Protein AF-A0A497F7L6-F1 (afdb_monomer)

Solvent-accessible surface area (backbone atoms only — not comparable to full-atom values): 7316 Å² total; per-residue (Å²): 130,61,50,79,44,84,34,93,43,38,70,62,44,51,37,52,53,41,41,51,40,50,44,22,46,69,37,40,23,44,48,44,38,39,55,55,57,96,89,42,64,41,65,54,74,58,98,91,41,54,27,44,30,38,36,40,34,19,45,68,35,44,92,82,41,64,32,37,36,42,24,24,43,64,84,34,62,71,44,48,50,53,53,52,47,30,65,75,54,74,18,49,50,63,60,51,43,73,76,44,38,83,71,48,53,71,67,58,38,50,58,53,43,61,75,76,44,60,68,72,56,40,63,48,38,48,73,42,68,56,67,77,81,132

pLDDT: mean 93.17, std 7.61, range [49.53, 98.38]

Nearest PDB structures (foldseek):
  6mdc-assembly2_B  TM=5.593E-01  e=5.475E+00  Homo sapiens
  4ohd-assembly1_A  TM=3.676E-01  e=4.549E+00  Homo sapiens
  4ohi-assembly1_A  TM=4.345E-01  e=7.457E+00  Homo sapiens
  4ohl-assembly1_A  TM=3.953E-01  e=7.457E+00  Homo sapiens

Structure (mmCIF, N/CA/C/O backbone):
data_AF-A0A497F7L6-F1
#
_entry.id   AF-A0A497F7L6-F1
#
loop_
_atom_site.group_PDB
_atom_site.id
_atom_site.type_symbol
_atom_site.label_atom_id
_atom_site.label_alt_id
_atom_site.label_comp_id
_atom_site.label_asym_id
_atom_site.label_entity_id
_atom_site.label_seq_id
_atom_site.pdbx_PDB_ins_code
_atom_site.Cartn_x
_atom_site.Cartn_y
_atom_site.Cartn_z
_atom_site.occupancy
_atom_site.B_iso_or_equiv
_atom_site.auth_seq_id
_atom_site.auth_comp_id
_atom_site.auth_asym_id
_atom_site.auth_atom_id
_atom_site.pdbx_PDB_model_num
ATOM 1 N N . MET A 1 1 ? 10.502 -11.764 5.015 1.00 49.53 1 MET A N 1
ATOM 2 C CA . MET A 1 1 ? 9.987 -11.321 6.326 1.00 49.53 1 MET A CA 1
ATOM 3 C C . MET A 1 1 ? 9.455 -9.924 6.082 1.00 49.53 1 MET A C 1
ATOM 5 O O . MET A 1 1 ? 10.260 -9.080 5.712 1.00 49.53 1 MET A O 1
ATOM 9 N N . GLY A 1 2 ? 8.135 -9.736 6.116 1.00 71.81 2 GLY A N 1
ATOM 10 C CA . GLY A 1 2 ? 7.519 -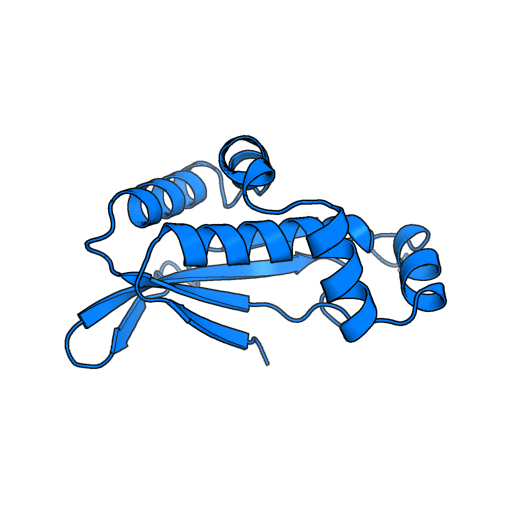8.457 5.760 1.00 71.81 2 GLY A CA 1
ATOM 11 C C . GLY A 1 2 ? 7.891 -7.342 6.734 1.00 71.81 2 GLY A C 1
ATOM 12 O O . GLY A 1 2 ? 8.144 -7.604 7.914 1.00 71.81 2 GLY A O 1
ATOM 13 N N . ILE A 1 3 ? 7.944 -6.107 6.242 1.00 87.50 3 ILE A N 1
ATOM 14 C CA . ILE A 1 3 ? 8.217 -4.922 7.060 1.00 87.50 3 ILE A CA 1
ATOM 15 C C . ILE A 1 3 ? 6.926 -4.546 7.789 1.00 87.50 3 ILE A C 1
ATOM 17 O O . ILE A 1 3 ? 5.875 -4.415 7.169 1.00 87.50 3 ILE A O 1
ATOM 21 N N . ARG A 1 4 ? 6.985 -4.373 9.111 1.00 93.81 4 ARG A N 1
ATOM 22 C CA . ARG A 1 4 ? 5.849 -3.895 9.911 1.00 93.81 4 ARG A CA 1
ATOM 23 C C . ARG A 1 4 ? 6.018 -2.410 10.213 1.00 93.81 4 ARG A C 1
ATOM 25 O O . ARG A 1 4 ? 6.993 -2.034 10.856 1.00 93.81 4 ARG A O 1
ATOM 32 N N . LEU A 1 5 ? 5.039 -1.607 9.810 1.00 95.50 5 LEU A N 1
ATOM 33 C CA . LEU A 1 5 ? 4.974 -0.165 10.031 1.00 95.50 5 LEU A CA 1
ATOM 34 C C . LEU A 1 5 ? 3.756 0.164 10.900 1.00 95.50 5 LEU A C 1
ATOM 36 O O . LEU A 1 5 ? 2.631 -0.179 10.545 1.00 95.50 5 LEU A O 1
ATOM 40 N N . VAL A 1 6 ? 3.980 0.818 12.040 1.00 96.31 6 VAL A N 1
ATOM 41 C CA . VAL A 1 6 ? 2.915 1.339 12.911 1.00 96.31 6 VAL A CA 1
ATOM 42 C C . VAL A 1 6 ? 2.983 2.854 12.857 1.00 96.31 6 VAL A C 1
ATOM 44 O O . VAL A 1 6 ? 3.988 3.445 13.243 1.00 96.31 6 VAL A O 1
ATOM 47 N N . ILE A 1 7 ? 1.940 3.464 12.305 1.00 95.94 7 ILE A N 1
ATOM 48 C CA . ILE A 1 7 ? 1.905 4.879 11.946 1.00 95.94 7 ILE A CA 1
ATOM 49 C C . ILE A 1 7 ? 0.749 5.528 12.696 1.00 95.94 7 ILE A C 1
ATOM 51 O O . ILE A 1 7 ? -0.343 4.977 12.766 1.00 95.94 7 ILE A O 1
ATOM 55 N N . GLU A 1 8 ? 0.983 6.702 13.278 1.00 93.62 8 GLU A N 1
ATOM 56 C CA . GLU A 1 8 ? 0.037 7.334 14.210 1.00 93.62 8 GLU A CA 1
ATOM 57 C C . GLU A 1 8 ? -1.080 8.144 13.532 1.00 93.62 8 GLU A C 1
ATOM 59 O O . GLU A 1 8 ? -2.012 8.580 14.211 1.00 93.62 8 GLU A O 1
ATOM 64 N N . ASN A 1 9 ? -1.003 8.353 12.214 1.00 93.56 9 ASN A N 1
ATOM 65 C CA . ASN A 1 9 ? -1.991 9.098 11.430 1.00 93.56 9 ASN A CA 1
ATOM 66 C C . ASN A 1 9 ? -2.301 8.402 10.092 1.00 93.56 9 ASN A C 1
ATOM 68 O O . ASN A 1 9 ? -1.421 7.800 9.473 1.00 93.56 9 ASN A O 1
ATOM 72 N N . SER A 1 10 ? -3.550 8.500 9.629 1.00 92.00 10 SER A N 1
ATOM 73 C CA . SER A 1 10 ? -4.000 7.888 8.370 1.00 92.00 10 SER A CA 1
ATOM 74 C C . SER A 1 10 ? -3.221 8.364 7.162 1.00 92.00 10 SER A C 1
ATOM 76 O O . SER A 1 10 ? -2.815 7.548 6.343 1.00 92.00 10 SER A O 1
ATOM 78 N N . ARG A 1 11 ? -3.012 9.673 7.026 1.00 95.25 11 ARG A N 1
ATOM 79 C CA . ARG A 1 11 ? -2.456 10.246 5.800 1.00 95.25 11 ARG A CA 1
ATOM 80 C C . ARG A 1 11 ? -1.059 9.717 5.489 1.00 95.25 11 ARG A C 1
ATOM 82 O O . ARG A 1 11 ? -0.766 9.428 4.332 1.00 95.25 11 ARG A O 1
ATOM 89 N N . GLU A 1 12 ? -0.217 9.563 6.501 1.00 97.31 12 GLU A N 1
ATOM 90 C CA . GLU A 1 12 ? 1.110 8.965 6.373 1.00 97.31 12 GLU A CA 1
ATOM 91 C C . GLU A 1 12 ? 1.020 7.464 6.070 1.00 97.31 12 GLU A C 1
ATOM 93 O O . GLU A 1 12 ? 1.687 6.992 5.155 1.00 97.31 12 GLU A O 1
ATOM 98 N N . ALA A 1 13 ? 0.113 6.726 6.720 1.00 97.44 13 ALA A N 1
ATOM 99 C CA . ALA A 1 13 ? -0.110 5.310 6.418 1.00 97.44 13 ALA A CA 1
ATOM 100 C C . ALA A 1 13 ? -0.592 5.076 4.976 1.00 97.44 13 ALA A C 1
ATOM 102 O O . ALA A 1 13 ? -0.146 4.153 4.291 1.00 97.44 13 ALA A O 1
ATOM 103 N N . ILE A 1 14 ? -1.474 5.943 4.481 1.00 97.81 14 ILE A N 1
ATOM 104 C CA . ILE A 1 14 ? -1.947 5.930 3.096 1.00 97.81 14 ILE A CA 1
ATOM 105 C C . ILE A 1 14 ? -0.810 6.309 2.148 1.00 97.81 14 ILE A C 1
ATOM 107 O O . ILE A 1 14 ? -0.665 5.688 1.095 1.00 97.81 14 ILE A O 1
ATOM 111 N N . LYS A 1 15 ? 0.023 7.292 2.513 1.00 97.88 15 LYS A N 1
ATOM 112 C CA . LYS A 1 15 ? 1.198 7.671 1.724 1.00 97.88 15 LYS A CA 1
ATOM 113 C C . LYS A 1 15 ? 2.149 6.484 1.551 1.00 97.88 15 LYS A C 1
ATOM 115 O O . LYS A 1 15 ? 2.567 6.223 0.425 1.00 97.88 15 LYS A O 1
ATOM 120 N N . GLU A 1 16 ? 2.420 5.730 2.615 1.00 97.88 16 GLU A N 1
ATOM 121 C CA . GLU A 1 16 ? 3.245 4.517 2.555 1.00 97.88 16 GLU A CA 1
ATOM 122 C C . GLU A 1 16 ? 2.632 3.449 1.632 1.00 97.88 16 GLU A C 1
ATOM 124 O O . GLU A 1 16 ? 3.316 2.954 0.735 1.00 97.88 16 GLU A O 1
ATOM 129 N N . LEU A 1 17 ? 1.319 3.188 1.729 1.00 97.31 17 LEU A N 1
ATOM 130 C CA . LEU A 1 17 ? 0.623 2.285 0.799 1.00 97.31 17 LEU A CA 1
ATOM 131 C C . LEU A 1 17 ? 0.771 2.726 -0.665 1.00 97.31 17 LEU A C 1
ATOM 133 O O . LEU A 1 17 ? 1.046 1.903 -1.542 1.00 97.31 17 LEU A O 1
ATOM 137 N N . VAL A 1 18 ? 0.564 4.017 -0.951 1.00 98.12 18 VAL A N 1
ATOM 138 C CA . VAL A 1 18 ? 0.681 4.575 -2.309 1.00 98.12 18 VAL A CA 1
ATOM 139 C C . VAL A 1 18 ? 2.109 4.435 -2.819 1.00 98.12 18 VAL A C 1
ATOM 141 O O . VAL A 1 18 ? 2.308 4.018 -3.961 1.00 98.12 18 VAL A O 1
ATOM 144 N N . LYS A 1 19 ? 3.096 4.758 -1.979 1.00 98.12 19 LYS A N 1
ATOM 145 C CA . LYS A 1 19 ? 4.518 4.661 -2.304 1.00 98.12 19 LYS A CA 1
ATOM 146 C C . LYS A 1 19 ? 4.875 3.230 -2.683 1.00 98.12 19 LYS A C 1
ATOM 148 O O . LYS A 1 19 ? 5.414 3.010 -3.766 1.00 98.12 19 LYS A O 1
ATOM 153 N N . PHE A 1 20 ? 4.472 2.256 -1.870 1.00 97.88 20 PHE A N 1
ATOM 154 C CA . PHE A 1 20 ? 4.675 0.843 -2.165 1.00 97.88 20 PHE A CA 1
ATOM 155 C C . PHE A 1 20 ? 4.009 0.415 -3.476 1.00 97.88 20 PHE A C 1
ATOM 157 O O . PHE A 1 20 ? 4.639 -0.218 -4.326 1.00 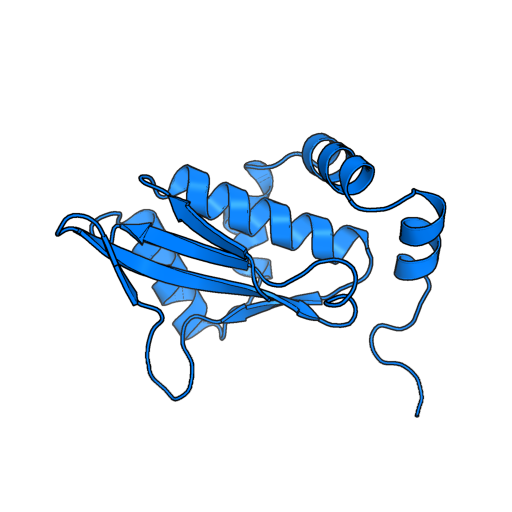97.88 20 PHE A O 1
ATOM 164 N N . ALA A 1 21 ? 2.740 0.782 -3.676 1.00 98.00 21 ALA A N 1
ATOM 165 C CA . ALA A 1 21 ? 2.003 0.434 -4.886 1.00 98.00 21 ALA A CA 1
ATOM 166 C C . ALA A 1 21 ? 2.680 0.995 -6.146 1.00 98.00 21 ALA A C 1
ATOM 168 O O . ALA A 1 21 ? 2.844 0.275 -7.132 1.00 98.00 21 ALA A O 1
ATOM 169 N N . LYS A 1 22 ? 3.123 2.257 -6.109 1.00 98.38 22 LYS A N 1
ATOM 170 C CA . LYS A 1 22 ? 3.843 2.881 -7.223 1.00 98.38 22 LYS A CA 1
ATOM 171 C C . LYS A 1 22 ? 5.209 2.240 -7.467 1.00 98.38 22 LYS A C 1
ATOM 173 O O . LYS A 1 22 ? 5.517 1.937 -8.616 1.00 98.38 22 LYS A O 1
ATOM 178 N N . MET A 1 23 ? 5.991 1.976 -6.416 1.00 97.88 23 MET A N 1
ATOM 179 C CA . MET A 1 23 ? 7.275 1.271 -6.536 1.00 97.88 23 MET A CA 1
ATOM 180 C C . MET A 1 23 ? 7.096 -0.103 -7.183 1.00 97.88 23 MET A C 1
ATOM 182 O O . MET A 1 23 ? 7.828 -0.454 -8.104 1.00 97.88 23 MET A O 1
ATOM 186 N N . CYS A 1 24 ? 6.083 -0.856 -6.752 1.00 97.50 24 CYS A N 1
ATOM 187 C CA . CYS A 1 24 ? 5.780 -2.165 -7.311 1.00 97.50 24 CYS A CA 1
ATOM 188 C C . CYS A 1 24 ? 5.455 -2.103 -8.813 1.00 97.50 24 CYS A C 1
ATOM 190 O O . CYS A 1 24 ? 5.990 -2.891 -9.594 1.00 97.50 24 CYS A O 1
ATOM 192 N N . LEU A 1 25 ? 4.624 -1.144 -9.233 1.00 96.94 25 LEU A N 1
ATOM 193 C CA . LEU A 1 25 ? 4.304 -0.941 -10.650 1.00 96.94 25 LEU A CA 1
ATOM 194 C C . LEU A 1 25 ? 5.534 -0.521 -11.463 1.00 96.94 25 LEU A C 1
ATOM 196 O O . LEU A 1 25 ? 5.734 -1.018 -12.570 1.00 96.94 25 LEU A O 1
ATOM 200 N N . ALA A 1 26 ? 6.380 0.348 -10.908 1.00 96.62 26 ALA A N 1
ATOM 201 C CA . ALA A 1 26 ? 7.582 0.850 -11.571 1.00 96.62 26 ALA A CA 1
ATOM 202 C C . ALA A 1 26 ? 8.616 -0.250 -11.873 1.00 96.62 26 ALA A C 1
ATOM 204 O O . ALA A 1 26 ? 9.368 -0.131 -12.836 1.00 96.62 26 ALA A O 1
ATOM 205 N N . ILE A 1 27 ? 8.624 -1.347 -11.106 1.00 96.00 27 ILE A N 1
ATOM 206 C CA . ILE A 1 27 ? 9.480 -2.521 -11.362 1.00 96.00 27 ILE A CA 1
ATOM 207 C C . ILE A 1 27 ? 8.759 -3.650 -12.126 1.00 96.00 27 ILE A C 1
ATOM 209 O O . ILE A 1 27 ? 9.258 -4.777 -12.211 1.00 96.00 27 ILE A O 1
ATOM 213 N N . GLY A 1 28 ? 7.581 -3.365 -12.689 1.00 94.50 28 GLY A N 1
ATOM 214 C CA . GLY A 1 28 ? 6.798 -4.310 -13.489 1.00 94.50 28 GLY A CA 1
ATOM 215 C C . GLY A 1 28 ? 6.067 -5.382 -12.676 1.00 94.50 28 GLY A C 1
ATOM 216 O O . GLY A 1 28 ? 5.761 -6.444 -13.214 1.00 94.50 28 GLY A O 1
ATOM 217 N N . GLY A 1 29 ? 5.830 -5.144 -11.384 1.00 95.25 29 GLY A N 1
ATOM 218 C CA . GLY A 1 29 ? 5.009 -5.999 -10.529 1.00 95.25 29 GLY A CA 1
ATOM 219 C C . GLY A 1 29 ? 3.538 -5.578 -10.496 1.00 95.25 29 GLY A C 1
ATOM 220 O O . GLY A 1 29 ? 3.141 -4.572 -11.084 1.00 95.25 29 GLY A O 1
ATOM 221 N N . LEU A 1 30 ? 2.722 -6.350 -9.775 1.00 95.38 30 LEU A N 1
ATOM 222 C CA . LEU A 1 30 ? 1.307 -6.041 -9.545 1.00 95.38 30 LEU A CA 1
ATOM 223 C C . LEU A 1 30 ? 1.034 -5.889 -8.037 1.00 95.38 30 LEU A C 1
ATOM 225 O O . LEU A 1 30 ? 1.166 -6.874 -7.304 1.00 95.38 30 LEU A O 1
ATOM 229 N N . PRO A 1 31 ? 0.656 -4.694 -7.546 1.00 97.00 31 PRO A N 1
ATOM 230 C CA . PRO A 1 31 ? 0.357 -4.501 -6.133 1.00 97.00 31 PRO A CA 1
ATOM 231 C C . PRO A 1 31 ? -0.893 -5.288 -5.739 1.00 97.00 31 PRO A C 1
ATOM 233 O O . PRO A 1 31 ? -1.932 -5.187 -6.390 1.00 97.00 31 PRO A O 1
ATOM 236 N N . MET A 1 32 ? -0.810 -6.049 -4.652 1.00 95.50 32 MET A N 1
ATOM 237 C CA . MET A 1 32 ? -1.960 -6.739 -4.074 1.00 95.50 32 MET A CA 1
ATOM 238 C C . MET A 1 32 ? -2.107 -6.350 -2.614 1.00 95.50 32 MET A C 1
ATOM 240 O O . MET A 1 32 ? -1.180 -6.529 -1.824 1.00 95.50 32 MET A O 1
ATOM 244 N N . ILE A 1 33 ? -3.288 -5.846 -2.264 1.00 96.62 33 ILE A N 1
ATOM 245 C CA . ILE A 1 33 ? -3.612 -5.421 -0.906 1.00 96.62 33 ILE A CA 1
ATOM 246 C C . ILE A 1 33 ? -4.473 -6.498 -0.254 1.00 96.62 33 ILE A C 1
ATOM 248 O O . ILE A 1 33 ? -5.418 -7.019 -0.844 1.00 96.62 33 ILE A O 1
ATOM 252 N N . ARG A 1 34 ? -4.152 -6.850 0.987 1.00 94.94 34 ARG A N 1
ATOM 253 C CA . ARG A 1 34 ? -4.917 -7.781 1.810 1.00 94.94 34 ARG A CA 1
ATOM 254 C C . ARG A 1 34 ? -5.323 -7.087 3.093 1.00 94.94 34 ARG A C 1
ATOM 256 O O . ARG A 1 34 ? -4.510 -6.482 3.785 1.00 94.94 34 ARG A O 1
ATOM 263 N N . THR A 1 35 ? -6.589 -7.242 3.443 1.00 95.31 35 THR A N 1
ATOM 264 C CA . THR A 1 35 ? -7.146 -6.702 4.685 1.00 95.31 35 THR A CA 1
ATOM 265 C C . THR A 1 35 ? -7.199 -7.758 5.791 1.00 95.31 35 THR A C 1
ATOM 267 O O . THR A 1 35 ? -7.265 -7.422 6.973 1.00 95.31 35 THR A O 1
ATOM 270 N N . LYS A 1 36 ? -7.166 -9.044 5.436 1.00 93.56 36 LYS A N 1
ATOM 271 C CA . LYS A 1 36 ? -7.338 -10.168 6.360 1.00 93.56 36 LYS A CA 1
ATOM 272 C C . LYS A 1 36 ? -6.627 -11.427 5.869 1.00 93.56 36 LYS A C 1
ATOM 274 O O . LYS A 1 36 ? -6.354 -11.569 4.676 1.00 93.56 36 LYS A O 1
ATOM 279 N N . TYR A 1 37 ? -6.404 -12.369 6.779 1.00 88.50 37 TYR A N 1
ATOM 280 C CA . TYR A 1 37 ? -5.942 -13.725 6.486 1.00 88.50 37 TYR A CA 1
ATOM 281 C C 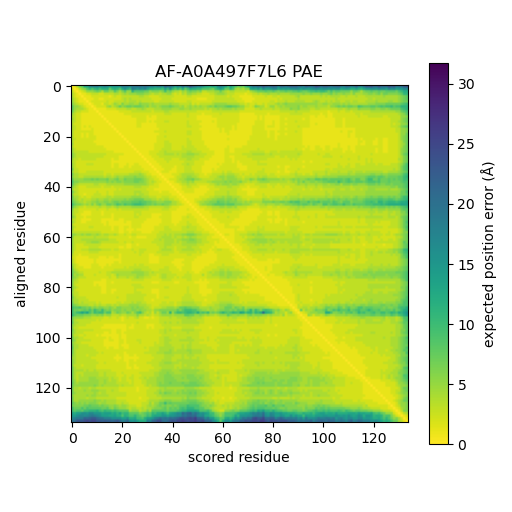. TYR A 1 37 ? -6.811 -14.737 7.235 1.00 88.50 37 TYR A C 1
ATOM 283 O O . TYR A 1 37 ? -7.073 -14.562 8.419 1.00 88.50 37 TYR A O 1
ATOM 291 N N . GLY A 1 38 ? -7.306 -15.774 6.550 1.00 88.50 38 GLY A N 1
ATOM 292 C CA . GLY A 1 38 ? -8.177 -16.776 7.181 1.00 88.50 38 GLY A CA 1
ATOM 293 C C . GLY A 1 38 ? -9.436 -16.181 7.833 1.00 88.50 38 GLY A C 1
ATOM 294 O O . GLY A 1 38 ? -9.826 -16.613 8.909 1.00 88.50 38 GLY A O 1
ATOM 295 N N . ASN A 1 39 ? -10.039 -15.156 7.217 1.00 87.94 39 ASN A N 1
ATOM 296 C CA . ASN A 1 39 ? -11.132 -14.341 7.778 1.00 87.94 39 ASN A CA 1
ATOM 297 C C . ASN A 1 39 ? -10.805 -13.528 9.044 1.00 87.94 39 ASN A C 1
ATOM 299 O O . ASN A 1 39 ? -11.694 -12.870 9.578 1.00 87.94 39 ASN A O 1
ATOM 303 N N . ILE A 1 40 ? -9.543 -13.486 9.468 1.00 92.81 40 ILE A N 1
ATOM 304 C CA . ILE A 1 40 ? -9.083 -12.677 10.596 1.00 92.81 40 ILE A CA 1
ATOM 305 C C . ILE A 1 40 ? -8.449 -11.395 10.059 1.00 92.81 40 ILE A C 1
ATOM 307 O O . ILE A 1 40 ? -7.469 -11.431 9.311 1.00 92.81 40 ILE A O 1
ATOM 311 N N . SER A 1 41 ? -9.027 -10.253 10.424 1.00 95.44 41 SER A N 1
ATOM 312 C CA . SER A 1 41 ? -8.482 -8.932 10.113 1.00 95.44 41 SER A CA 1
ATOM 313 C C . SER A 1 41 ? -7.126 -8.727 10.782 1.00 95.44 41 SER A C 1
ATOM 315 O O . SER A 1 41 ? -6.937 -9.086 11.941 1.00 95.44 41 SER A O 1
ATOM 317 N N . PHE A 1 42 ? -6.184 -8.111 10.071 1.00 95.88 42 PHE A N 1
ATOM 318 C CA . PHE A 1 42 ? -4.920 -7.690 10.671 1.00 95.88 42 PHE A CA 1
ATOM 319 C C . PHE A 1 42 ? -5.182 -6.571 11.681 1.00 95.88 42 PHE A C 1
ATOM 321 O O . PHE A 1 42 ? -5.602 -5.474 11.307 1.00 95.88 42 PHE A O 1
ATOM 328 N N . THR A 1 43 ? -4.951 -6.852 12.958 1.00 96.50 43 THR A N 1
ATOM 329 C CA . THR A 1 43 ? -5.115 -5.898 14.058 1.00 96.50 43 THR A CA 1
ATOM 330 C C . THR A 1 43 ? -4.014 -6.098 15.085 1.00 96.50 43 THR A C 1
ATOM 332 O O . THR A 1 43 ? -3.633 -7.237 15.354 1.00 96.50 43 THR A O 1
ATOM 335 N N . ILE A 1 44 ? -3.538 -5.009 15.678 1.00 96.38 44 ILE A N 1
ATOM 336 C CA . ILE A 1 44 ? -2.563 -5.024 16.777 1.00 96.38 44 ILE A CA 1
ATOM 337 C C . ILE A 1 44 ? -3.015 -4.069 17.881 1.00 96.38 44 ILE A C 1
ATOM 339 O O . ILE A 1 44 ? -3.851 -3.191 17.653 1.00 96.38 44 ILE A O 1
ATOM 343 N N . GLU A 1 45 ? -2.430 -4.233 19.061 1.00 96.56 45 GLU A N 1
ATOM 344 C CA . GLU A 1 45 ? -2.542 -3.283 20.161 1.00 96.56 45 GLU A CA 1
ATOM 345 C C . GLU A 1 45 ? -1.137 -2.829 20.562 1.00 96.56 45 GLU A C 1
ATOM 347 O O . GLU A 1 45 ? -0.267 -3.660 20.823 1.00 96.56 45 GLU A O 1
ATOM 352 N N . GLU A 1 46 ? -0.909 -1.518 20.588 1.00 92.56 46 GLU A N 1
ATOM 353 C CA . GLU A 1 46 ? 0.343 -0.918 21.051 1.00 92.56 46 GLU A CA 1
ATOM 354 C C . GLU A 1 46 ? 0.036 0.213 22.028 1.00 92.56 46 GLU A C 1
ATOM 356 O O . GLU A 1 46 ? -0.787 1.082 21.753 1.00 92.56 46 GLU A O 1
ATOM 361 N N . LYS A 1 47 ? 0.679 0.185 23.205 1.00 90.50 47 LYS A N 1
ATOM 362 C CA . LYS A 1 47 ? 0.507 1.192 24.272 1.00 90.50 47 LYS A CA 1
ATOM 363 C C . LYS A 1 47 ? -0.967 1.442 24.657 1.00 90.50 47 LYS A C 1
ATOM 365 O O . LYS A 1 47 ? -1.339 2.562 24.991 1.00 90.50 47 LYS A O 1
ATOM 370 N N . GLY A 1 48 ? -1.803 0.399 24.612 1.00 91.19 48 GLY A N 1
ATOM 371 C CA . GLY A 1 48 ? -3.235 0.473 24.933 1.00 91.19 48 GLY A CA 1
ATOM 372 C C . GLY A 1 48 ? -4.120 1.055 23.822 1.00 91.19 48 GLY A C 1
ATOM 373 O O . GLY A 1 48 ? -5.310 1.268 24.044 1.00 91.19 48 GLY A O 1
ATOM 374 N N . ARG A 1 49 ? -3.565 1.306 22.630 1.00 95.19 49 ARG A N 1
ATOM 375 C CA . ARG A 1 49 ? -4.282 1.789 21.445 1.00 95.19 49 ARG A CA 1
ATOM 376 C C . ARG A 1 49 ? -4.401 0.672 20.411 1.00 95.19 49 ARG A C 1
ATOM 378 O O . ARG A 1 49 ? -3.459 -0.091 20.200 1.00 95.19 49 ARG A O 1
ATOM 385 N N . LYS A 1 50 ? -5.563 0.566 19.763 1.00 96.81 50 LYS A N 1
ATOM 386 C CA . LYS A 1 50 ? -5.832 -0.447 18.732 1.00 96.81 50 LYS A CA 1
ATOM 387 C C . LYS A 1 50 ? -5.520 0.098 17.345 1.00 96.81 50 LYS A C 1
ATOM 389 O O . LYS A 1 50 ? -5.887 1.223 17.021 1.00 96.81 50 LYS A O 1
ATOM 394 N N . TYR A 1 51 ? -4.927 -0.741 16.504 1.00 98.00 51 TYR A N 1
ATOM 395 C CA . TYR A 1 51 ? -4.599 -0.390 15.126 1.00 98.00 51 TYR A CA 1
ATOM 396 C C . TYR A 1 51 ? -5.169 -1.421 14.157 1.00 98.00 51 TYR A C 1
ATOM 398 O O . TYR A 1 51 ? -5.166 -2.629 14.423 1.00 98.00 51 TYR A O 1
ATOM 406 N N . ARG A 1 52 ? -5.621 -0.935 13.001 1.00 97.31 52 ARG A N 1
ATOM 407 C CA . ARG A 1 52 ? -6.046 -1.750 11.863 1.00 97.31 52 ARG A CA 1
ATOM 408 C C . ARG A 1 52 ? -4.900 -1.838 10.863 1.00 97.31 52 ARG A C 1
ATOM 410 O O . ARG A 1 52 ? -4.375 -0.815 10.444 1.00 97.31 52 ARG A O 1
ATOM 417 N N . GLY A 1 53 ? -4.534 -3.056 10.483 1.00 96.88 53 GLY A N 1
ATOM 418 C CA . GLY A 1 53 ? -3.474 -3.340 9.521 1.00 96.88 53 GLY A CA 1
ATOM 419 C C . GLY A 1 53 ? -3.981 -3.611 8.111 1.00 96.88 53 GLY A C 1
ATOM 420 O O . GLY A 1 53 ? -5.017 -4.254 7.929 1.00 96.88 53 GLY A O 1
ATOM 421 N N . LEU A 1 54 ? -3.200 -3.203 7.123 1.00 97.00 54 LEU A N 1
ATOM 422 C CA . LEU A 1 54 ? -3.308 -3.612 5.730 1.00 97.00 54 LEU A CA 1
ATOM 423 C C . LEU A 1 54 ? -1.963 -4.193 5.301 1.00 97.00 54 LEU A C 1
ATOM 425 O O . LEU A 1 54 ? -0.917 -3.628 5.603 1.00 97.00 54 LEU A O 1
ATOM 429 N N . MET A 1 55 ? -1.992 -5.332 4.618 1.00 96.62 55 MET A N 1
ATOM 430 C CA . MET A 1 55 ? -0.800 -5.920 4.016 1.00 96.62 55 MET A CA 1
ATOM 431 C C . MET A 1 55 ? -0.779 -5.551 2.537 1.00 96.62 55 MET A C 1
ATOM 433 O O . MET A 1 55 ? -1.772 -5.781 1.848 1.00 96.62 55 MET A O 1
ATOM 437 N N . ILE A 1 56 ? 0.332 -5.034 2.032 1.00 97.00 56 ILE A N 1
ATOM 438 C CA . ILE A 1 56 ? 0.552 -4.830 0.602 1.00 97.00 56 ILE A CA 1
ATOM 439 C C . ILE A 1 56 ? 1.766 -5.641 0.158 1.00 97.00 56 ILE A C 1
ATOM 441 O O . 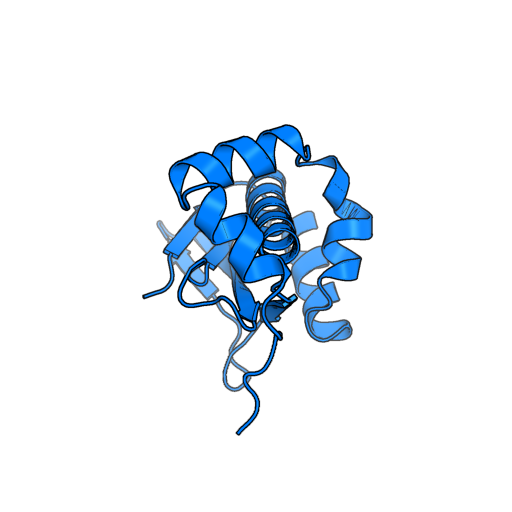ILE A 1 56 ? 2.777 -5.708 0.850 1.00 97.00 56 ILE A O 1
ATOM 445 N N . LEU A 1 57 ? 1.651 -6.315 -0.983 1.00 95.56 57 LEU A N 1
ATOM 446 C CA . LEU A 1 57 ? 2.739 -7.110 -1.542 1.00 95.56 57 LEU A CA 1
ATOM 447 C C . LEU A 1 57 ? 2.854 -6.906 -3.047 1.00 95.56 57 LEU A C 1
ATOM 449 O O . LEU A 1 57 ? 1.860 -6.639 -3.727 1.00 95.56 57 LEU A O 1
ATOM 453 N N . CYS A 1 58 ? 4.069 -7.055 -3.568 1.00 95.75 58 CYS A N 1
ATOM 454 C CA . CYS A 1 58 ? 4.328 -6.880 -4.987 1.00 95.75 58 CYS A CA 1
ATOM 455 C C . CYS A 1 58 ? 4.333 -8.224 -5.720 1.00 95.75 58 CYS A C 1
ATOM 457 O O . CYS A 1 58 ? 5.329 -8.950 -5.737 1.00 95.75 58 CYS A O 1
ATOM 459 N N . TYR A 1 59 ? 3.204 -8.592 -6.326 1.00 93.00 59 TYR A N 1
ATOM 460 C CA . TYR A 1 59 ? 3.094 -9.852 -7.053 1.00 93.00 59 TYR A CA 1
ATOM 461 C C . TYR A 1 59 ? 4.060 -9.893 -8.240 1.00 93.00 59 TYR A C 1
ATOM 463 O O . TYR A 1 59 ? 4.209 -8.911 -8.968 1.00 93.00 59 TYR A O 1
ATOM 471 N N . GLY A 1 60 ? 4.726 -11.034 -8.422 1.00 91.62 60 GLY A N 1
ATOM 472 C CA . GLY A 1 60 ? 5.754 -11.228 -9.446 1.00 91.62 60 GLY A CA 1
ATOM 473 C C . GLY A 1 60 ? 7.109 -10.591 -9.121 1.00 91.62 60 GLY A C 1
ATOM 474 O O . GLY A 1 60 ? 8.072 -10.880 -9.823 1.00 91.62 60 GLY A O 1
ATOM 475 N N . ARG A 1 61 ? 7.220 -9.750 -8.079 1.00 94.12 61 ARG A N 1
ATOM 476 C CA . ARG A 1 61 ? 8.472 -9.059 -7.695 1.00 94.12 61 ARG A CA 1
ATOM 477 C C . ARG A 1 61 ? 8.719 -9.025 -6.180 1.00 94.12 61 ARG A C 1
ATOM 479 O O . ARG A 1 61 ? 9.512 -8.218 -5.706 1.00 94.12 61 ARG A O 1
ATOM 486 N N . ALA A 1 62 ? 8.070 -9.905 -5.420 1.00 91.62 62 ALA A N 1
ATOM 487 C CA . ALA A 1 62 ? 8.147 -9.935 -3.955 1.00 91.62 62 ALA A CA 1
ATOM 488 C C . ALA A 1 62 ? 9.569 -10.186 -3.413 1.00 91.62 62 ALA A C 1
ATOM 490 O O . ALA A 1 62 ? 9.864 -9.828 -2.279 1.00 91.62 62 ALA A O 1
ATOM 491 N N . GLU A 1 63 ? 10.456 -10.781 -4.218 1.00 90.62 63 GLU A N 1
ATOM 492 C CA . GLU A 1 63 ? 11.875 -10.963 -3.875 1.00 90.62 63 GLU A CA 1
ATOM 493 C C . GLU A 1 63 ? 12.686 -9.653 -3.920 1.00 90.62 63 GLU A C 1
ATOM 495 O O . GLU A 1 63 ? 13.698 -9.539 -3.235 1.00 90.62 63 GLU A O 1
ATOM 500 N N . TYR A 1 64 ? 12.232 -8.665 -4.700 1.00 92.94 64 TYR A N 1
ATOM 501 C CA . TYR A 1 64 ? 12.890 -7.364 -4.877 1.00 92.94 64 TYR A CA 1
ATOM 502 C C . TYR A 1 64 ? 12.221 -6.257 -4.067 1.00 92.94 64 TYR A C 1
ATOM 504 O O . TYR A 1 64 ? 12.877 -5.297 -3.671 1.00 92.94 64 TYR A O 1
ATOM 512 N N . LEU A 1 65 ? 10.914 -6.390 -3.835 1.00 94.06 65 LEU A N 1
ATOM 513 C CA . LEU A 1 65 ? 10.118 -5.478 -3.030 1.00 94.06 65 LEU A CA 1
ATOM 514 C C . LEU A 1 65 ? 9.313 -6.300 -2.005 1.00 94.06 65 LEU A C 1
ATOM 516 O O . LEU A 1 65 ? 8.210 -6.761 -2.329 1.00 94.06 65 LEU A O 1
ATOM 520 N N . PRO A 1 66 ? 9.891 -6.547 -0.809 1.00 92.38 66 PRO A N 1
ATOM 521 C CA . PRO A 1 66 ? 9.261 -7.327 0.255 1.00 92.38 66 PRO A CA 1
ATOM 522 C C . PRO A 1 66 ? 7.911 -6.751 0.666 1.00 92.38 66 PRO A C 1
ATOM 524 O O . PRO A 1 66 ? 7.709 -5.551 0.587 1.00 92.38 66 PRO A O 1
ATOM 527 N N . ASP A 1 67 ? 6.994 -7.594 1.129 1.00 94.50 67 ASP A N 1
ATOM 528 C CA . ASP A 1 67 ? 5.684 -7.152 1.599 1.00 94.50 67 ASP A CA 1
ATOM 529 C C . ASP A 1 67 ? 5.760 -6.202 2.807 1.00 94.50 67 ASP A C 1
ATOM 531 O O . ASP A 1 67 ? 6.643 -6.313 3.662 1.00 94.50 67 ASP A O 1
ATOM 535 N N . GLU A 1 68 ? 4.788 -5.296 2.894 1.00 96.50 68 GLU A N 1
ATOM 536 C CA . GLU A 1 68 ? 4.623 -4.363 4.005 1.00 96.50 68 GLU A CA 1
ATOM 537 C C . GLU A 1 68 ? 3.296 -4.607 4.723 1.00 96.50 68 GLU A C 1
ATOM 539 O O . GLU A 1 68 ? 2.247 -4.778 4.101 1.00 96.50 68 GLU A O 1
ATOM 544 N N . PHE A 1 69 ? 3.339 -4.583 6.051 1.00 97.12 69 PHE A N 1
ATOM 545 C CA . PHE A 1 69 ? 2.180 -4.524 6.929 1.00 97.12 69 PHE A CA 1
ATOM 546 C C . PHE A 1 69 ? 2.103 -3.129 7.534 1.00 97.12 69 PHE A C 1
ATOM 548 O O . PHE A 1 69 ? 2.898 -2.783 8.407 1.00 97.12 69 PHE A O 1
ATOM 555 N N . ILE A 1 70 ? 1.126 -2.350 7.090 1.00 97.75 70 ILE A N 1
ATOM 556 C CA . ILE A 1 70 ? 0.936 -0.960 7.490 1.00 97.75 70 ILE A CA 1
ATOM 557 C C . ILE A 1 70 ? -0.248 -0.892 8.445 1.00 97.75 70 ILE A C 1
ATOM 559 O O . ILE A 1 70 ? -1.347 -1.324 8.103 1.00 97.75 70 ILE A O 1
ATOM 563 N N . PHE A 1 71 ? -0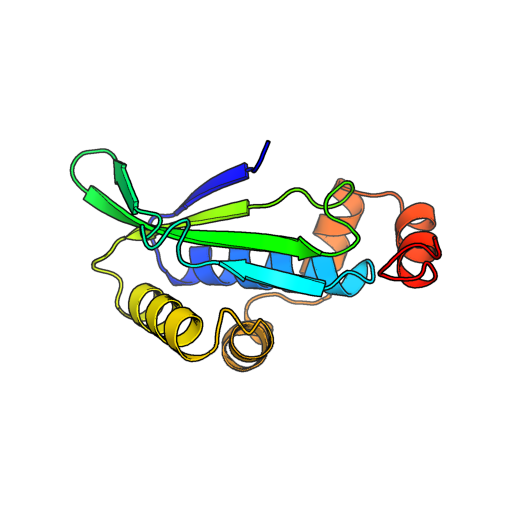.023 -0.366 9.644 1.00 97.69 71 PHE A N 1
ATOM 564 C CA . PHE A 1 71 ? -1.017 -0.226 10.698 1.00 97.69 71 PHE A CA 1
ATOM 565 C C . PHE A 1 71 ? -1.262 1.247 11.005 1.00 97.69 71 PHE A C 1
ATOM 567 O O . PHE A 1 71 ? -0.310 1.988 11.240 1.00 97.69 71 PHE A O 1
ATOM 574 N N . ALA A 1 72 ? -2.534 1.640 11.072 1.00 97.56 72 ALA A N 1
ATOM 575 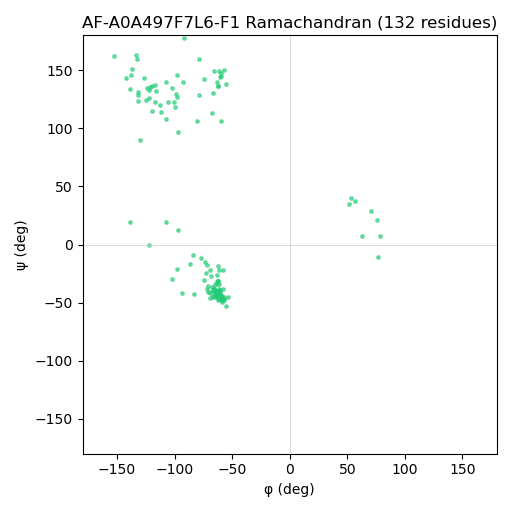C CA . ALA A 1 72 ? -2.948 2.953 11.562 1.00 97.56 72 ALA A CA 1
ATOM 576 C C . ALA A 1 72 ? -4.102 2.828 12.580 1.00 97.56 72 ALA A C 1
ATOM 578 O O . ALA A 1 72 ? -4.759 1.775 12.629 1.00 97.56 72 ALA A O 1
ATOM 579 N N . PRO A 1 73 ? -4.336 3.849 13.428 1.00 97.12 73 PRO A N 1
ATOM 580 C CA . PRO A 1 73 ? -5.303 3.778 14.518 1.00 97.12 73 PRO A CA 1
ATOM 581 C C . PRO A 1 73 ? -6.728 3.520 14.032 1.00 97.12 73 PRO A C 1
ATOM 583 O O . PRO A 1 73 ? -7.148 4.038 12.999 1.00 97.12 73 PRO A O 1
ATOM 586 N N . VAL A 1 74 ? -7.498 2.747 14.799 1.00 96.81 74 VAL A N 1
ATOM 587 C CA . VAL A 1 74 ? -8.890 2.403 14.442 1.00 96.81 74 VAL A CA 1
ATOM 588 C C . VAL A 1 74 ? -9.853 3.592 14.527 1.00 96.81 74 VAL A C 1
ATOM 590 O O . VAL A 1 74 ? -10.917 3.573 13.917 1.00 96.81 74 VAL A O 1
ATOM 593 N N . GLU A 1 75 ? -9.508 4.622 15.291 1.00 95.56 75 GLU A N 1
ATOM 594 C CA . GLU A 1 75 ? -10.263 5.873 15.392 1.00 95.56 75 GLU A CA 1
ATOM 595 C C . GLU A 1 75 ? -10.056 6.817 14.200 1.00 95.56 75 GLU A C 1
ATOM 597 O O . GLU A 1 75 ? -10.804 7.787 14.055 1.00 95.56 75 GLU A O 1
ATOM 602 N N . ASP A 1 76 ? -9.071 6.550 13.338 1.00 95.25 76 ASP A N 1
ATOM 603 C CA . ASP A 1 76 ? -8.835 7.356 12.148 1.00 95.25 76 ASP A CA 1
ATOM 604 C C . ASP A 1 76 ? -9.804 6.957 11.026 1.00 95.25 76 ASP A C 1
ATOM 606 O O . ASP A 1 76 ? -9.703 5.887 10.416 1.00 95.25 76 ASP A O 1
ATOM 610 N N . LYS A 1 77 ? -10.791 7.825 10.778 1.00 95.75 77 LYS A N 1
ATOM 611 C CA . LYS A 1 77 ? -11.900 7.542 9.859 1.00 95.75 77 LYS A CA 1
ATOM 612 C C . LYS A 1 77 ? -11.429 7.273 8.437 1.00 95.75 77 LYS A C 1
ATOM 614 O O . LYS A 1 77 ? -11.920 6.334 7.821 1.00 95.75 77 LYS A O 1
ATOM 619 N N . GLU A 1 78 ? -10.471 8.051 7.938 1.00 96.19 78 GLU A N 1
ATOM 620 C CA . GLU A 1 78 ? -10.000 7.934 6.555 1.00 96.19 78 GLU A CA 1
ATOM 621 C C . GLU A 1 78 ? -9.338 6.569 6.315 1.00 96.19 78 GLU A C 1
ATOM 623 O O . GLU A 1 78 ? -9.607 5.890 5.322 1.00 96.19 78 GLU A O 1
ATOM 628 N N . TRP A 1 79 ? -8.537 6.116 7.282 1.00 96.88 79 TRP A N 1
ATOM 629 C CA . TRP A 1 79 ? -7.915 4.796 7.234 1.00 96.88 79 TRP A CA 1
ATOM 630 C C . TRP A 1 79 ? -8.944 3.663 7.273 1.00 96.88 79 TRP A C 1
ATOM 632 O O . TRP A 1 79 ? -8.864 2.708 6.495 1.00 96.88 79 TRP A O 1
ATOM 642 N N . MET A 1 80 ? -9.931 3.765 8.164 1.00 97.00 80 MET A N 1
ATOM 643 C CA . MET A 1 80 ? -10.970 2.745 8.302 1.00 97.00 80 MET A CA 1
ATOM 644 C C . MET A 1 80 ? -11.891 2.673 7.081 1.00 97.00 80 MET A C 1
ATOM 646 O O . MET A 1 80 ? -12.286 1.576 6.679 1.00 97.00 80 MET A O 1
ATOM 650 N N . GLU A 1 81 ? -12.203 3.812 6.464 1.00 96.00 81 GLU A N 1
ATOM 651 C CA . GLU A 1 81 ? -12.951 3.877 5.207 1.00 96.00 81 GLU A CA 1
ATOM 652 C C . GLU A 1 81 ? -12.183 3.188 4.077 1.00 96.00 81 GLU A C 1
ATOM 654 O O . GLU A 1 81 ? -12.742 2.318 3.404 1.00 96.00 81 GLU A O 1
ATOM 659 N N . LEU A 1 82 ? -10.888 3.482 3.929 1.00 95.88 82 LEU A N 1
ATOM 660 C CA . LEU A 1 82 ? -10.031 2.826 2.943 1.00 95.88 82 LEU A CA 1
ATOM 661 C C . LEU A 1 82 ? -9.949 1.307 3.167 1.00 95.88 82 LEU A C 1
ATOM 663 O O . LEU A 1 82 ? -10.104 0.526 2.225 1.00 95.88 82 LEU A O 1
ATOM 667 N N . ALA A 1 83 ? -9.763 0.865 4.414 1.00 95.19 83 ALA A N 1
ATOM 668 C CA . ALA A 1 83 ? -9.747 -0.557 4.753 1.00 95.19 83 ALA A CA 1
ATOM 669 C C . ALA A 1 83 ? -11.080 -1.248 4.404 1.00 95.19 83 ALA A C 1
ATOM 671 O O . ALA A 1 83 ? -11.077 -2.350 3.851 1.00 95.19 83 ALA A O 1
ATOM 672 N N . SER A 1 84 ? -12.216 -0.592 4.670 1.00 94.38 84 SER A N 1
ATOM 673 C CA . SER A 1 84 ? -13.546 -1.098 4.303 1.00 94.38 84 SER A CA 1
ATOM 674 C C . SER A 1 84 ? -13.742 -1.173 2.787 1.00 94.38 84 SER A C 1
ATOM 676 O O . SER A 1 84 ? -14.333 -2.126 2.278 1.00 94.38 84 SER A O 1
ATOM 678 N N . GLU A 1 85 ? -13.231 -0.200 2.036 1.00 94.62 85 GLU A N 1
ATOM 679 C CA . GLU A 1 85 ? -13.277 -0.238 0.576 1.00 94.62 85 GLU A CA 1
ATOM 680 C C . GLU A 1 85 ? -12.460 -1.392 0.007 1.00 94.62 85 GLU A C 1
ATOM 682 O O . GLU A 1 85 ? -12.952 -2.114 -0.860 1.00 94.62 85 GLU A O 1
ATOM 687 N N . PHE A 1 86 ? -11.262 -1.647 0.532 1.00 94.88 86 PHE A N 1
ATOM 688 C CA . PHE A 1 86 ? -10.488 -2.813 0.113 1.00 94.88 86 PHE A CA 1
ATOM 689 C C . PHE A 1 86 ? -11.177 -4.134 0.446 1.00 94.88 86 PHE A C 1
ATOM 691 O O . PHE A 1 86 ? -11.040 -5.090 -0.311 1.00 94.88 86 PHE A O 1
ATOM 698 N N . GLU A 1 87 ? -11.955 -4.214 1.523 1.00 91.19 87 GLU A N 1
ATOM 699 C CA . GLU A 1 87 ? -12.767 -5.403 1.797 1.00 91.19 87 GLU A CA 1
ATOM 700 C C . GLU A 1 87 ? -13.877 -5.601 0.752 1.00 91.19 87 GLU A C 1
ATOM 702 O O . GLU A 1 87 ? -14.122 -6.734 0.339 1.00 91.19 87 GLU A O 1
ATOM 707 N N . LYS A 1 88 ? -14.503 -4.516 0.274 1.00 90.94 88 LYS A N 1
ATOM 708 C CA . LYS A 1 88 ? -15.555 -4.560 -0.761 1.00 90.94 88 LYS A CA 1
ATOM 709 C C . LYS A 1 88 ? -15.010 -4.887 -2.150 1.00 90.94 88 LYS A C 1
ATOM 711 O O . LYS A 1 88 ? -15.652 -5.615 -2.900 1.00 90.94 88 LYS A O 1
ATOM 716 N N . TYR A 1 89 ? -13.835 -4.358 -2.484 1.00 87.69 89 TYR A N 1
ATOM 717 C CA . TYR A 1 89 ? -13.223 -4.470 -3.812 1.00 87.69 89 TYR A CA 1
ATOM 718 C C . TYR A 1 89 ? -12.018 -5.416 -3.850 1.00 87.69 89 TYR A C 1
ATOM 720 O O . TYR A 1 89 ? -11.198 -5.338 -4.759 1.00 87.69 89 TYR A O 1
ATOM 728 N N . VAL A 1 90 ? -11.899 -6.311 -2.864 1.00 86.00 90 VAL A N 1
ATOM 729 C CA . VAL A 1 90 ? -10.868 -7.364 -2.812 1.00 86.00 90 VAL A CA 1
ATOM 730 C C . VAL A 1 90 ? -9.443 -6.795 -2.967 1.00 86.00 90 VAL A C 1
ATOM 732 O O . VAL A 1 90 ? -8.588 -7.362 -3.640 1.00 86.00 90 VAL A O 1
ATOM 735 N N . GLY A 1 91 ? -9.186 -5.645 -2.341 1.00 79.38 91 GLY A N 1
ATOM 736 C CA . GLY A 1 91 ? -7.867 -5.014 -2.316 1.00 79.38 91 GLY A CA 1
ATOM 737 C C . GLY A 1 91 ? -7.402 -4.426 -3.649 1.00 79.38 91 GLY A C 1
ATOM 738 O O . GLY A 1 91 ? -6.196 -4.386 -3.894 1.00 79.38 91 GLY A O 1
ATOM 739 N N . ASP A 1 92 ? -8.324 -3.983 -4.512 1.00 90.00 92 ASP A N 1
ATOM 740 C CA . ASP A 1 92 ? -7.980 -3.340 -5.783 1.00 90.00 92 ASP A CA 1
ATOM 741 C C . ASP A 1 92 ? -7.131 -2.072 -5.571 1.00 90.00 92 ASP A C 1
ATOM 743 O O . ASP A 1 92 ? -7.622 -1.011 -5.170 1.00 90.00 92 ASP A O 1
ATOM 747 N N . TYR A 1 93 ? -5.836 -2.176 -5.883 1.00 93.06 93 TYR A N 1
ATOM 748 C CA . TYR A 1 93 ? -4.874 -1.082 -5.756 1.00 93.06 93 TYR A CA 1
ATOM 749 C C . TYR A 1 93 ? -5.215 0.120 -6.649 1.00 93.06 93 TYR A C 1
ATOM 751 O O . TYR A 1 93 ? -4.728 1.224 -6.409 1.00 93.06 93 TYR A O 1
ATOM 759 N N . ARG A 1 94 ? -6.053 -0.042 -7.682 1.00 94.25 94 ARG A N 1
ATOM 760 C CA . ARG A 1 94 ? -6.465 1.084 -8.529 1.00 94.25 94 ARG A CA 1
ATOM 761 C C . ARG A 1 94 ? -7.281 2.094 -7.736 1.00 94.25 94 ARG A C 1
ATOM 763 O O . ARG A 1 94 ? -7.107 3.285 -7.954 1.00 94.25 94 ARG A O 1
ATOM 770 N N . ILE A 1 95 ? -8.087 1.649 -6.768 1.00 93.38 95 ILE A N 1
ATOM 771 C CA . ILE A 1 95 ? -8.846 2.546 -5.880 1.00 93.38 95 ILE A CA 1
ATOM 772 C C . ILE A 1 95 ? -7.887 3.402 -5.049 1.00 93.38 95 ILE A C 1
ATOM 774 O O . ILE A 1 95 ? -8.064 4.618 -4.966 1.00 93.38 95 ILE A O 1
ATOM 778 N N . LEU A 1 96 ? -6.835 2.778 -4.505 1.00 95.94 96 LEU A N 1
ATOM 779 C CA . LEU A 1 96 ? -5.771 3.472 -3.779 1.00 95.94 96 LEU A CA 1
ATOM 780 C C . LEU A 1 96 ? -5.144 4.567 -4.646 1.00 95.94 96 LEU A C 1
ATOM 782 O O . LEU A 1 96 ? -5.078 5.719 -4.233 1.00 95.94 96 LEU A O 1
ATOM 786 N N . LEU A 1 97 ? -4.712 4.226 -5.862 1.00 96.50 97 LEU A N 1
ATOM 787 C CA . LEU A 1 97 ? -4.027 5.172 -6.744 1.00 96.50 97 LEU A CA 1
ATOM 788 C C . LEU A 1 97 ? -4.958 6.257 -7.297 1.00 96.50 97 LEU A C 1
ATOM 790 O O . LEU A 1 97 ? -4.539 7.406 -7.412 1.00 96.50 97 LEU A O 1
ATOM 794 N N . MET A 1 98 ? -6.217 5.931 -7.591 1.00 95.62 98 MET A N 1
ATOM 795 C CA . MET A 1 98 ? -7.208 6.906 -8.050 1.00 95.62 98 MET A CA 1
ATOM 796 C C . MET A 1 98 ? -7.486 7.974 -6.992 1.00 95.62 98 MET A C 1
ATOM 798 O O . MET A 1 98 ? -7.585 9.151 -7.324 1.00 95.62 98 MET A O 1
ATOM 802 N N . LYS A 1 99 ? -7.606 7.575 -5.722 1.00 95.81 99 LYS A N 1
ATOM 803 C CA . LYS A 1 99 ? -7.908 8.503 -4.625 1.00 95.81 99 LYS A CA 1
ATOM 804 C C . LYS A 1 99 ? -6.668 9.213 -4.096 1.00 95.81 99 LYS A C 1
ATOM 806 O O . LYS A 1 99 ? -6.692 10.418 -3.862 1.00 95.81 99 LYS A O 1
ATOM 811 N N . TYR A 1 100 ? -5.575 8.474 -3.938 1.00 97.44 100 TYR A N 1
ATOM 812 C CA . TYR A 1 100 ? -4.422 8.894 -3.144 1.00 97.44 100 TYR A CA 1
ATOM 813 C C . TYR A 1 100 ? -3.109 8.927 -3.919 1.00 97.44 100 TYR A C 1
ATOM 815 O O . TYR A 1 100 ? -2.089 9.330 -3.370 1.00 97.44 100 TYR A O 1
ATOM 823 N N . GLY A 1 101 ? -3.105 8.578 -5.208 1.00 96.44 101 GLY A N 1
ATOM 824 C CA . GLY A 1 101 ? -1.891 8.545 -6.029 1.00 96.44 101 GLY A CA 1
ATOM 825 C C . GLY A 1 101 ? -1.144 9.880 -6.109 1.00 96.44 101 GLY A C 1
ATOM 826 O O . GLY A 1 101 ? 0.058 9.885 -6.360 1.00 96.44 101 GLY A O 1
ATOM 827 N N . HIS A 1 102 ? -1.833 10.996 -5.855 1.00 97.06 102 HIS A N 1
ATOM 828 C CA . HIS A 1 102 ? -1.259 12.341 -5.801 1.00 97.06 102 HIS A CA 1
ATOM 829 C C . HIS A 1 102 ? -0.425 12.610 -4.534 1.00 97.06 102 HIS A C 1
ATOM 831 O O . HIS A 1 102 ? 0.316 13.588 -4.499 1.00 97.06 102 HIS A O 1
ATOM 837 N N . LEU A 1 103 ? -0.534 11.772 -3.494 1.00 96.94 103 LEU A N 1
ATOM 838 C CA . LEU A 1 103 ? 0.209 11.939 -2.239 1.00 96.94 103 LEU A CA 1
ATOM 839 C C . LEU A 1 103 ? 1.706 11.635 -2.371 1.00 96.94 103 LEU A C 1
ATOM 841 O O . LEU A 1 103 ? 2.479 12.031 -1.502 1.00 96.94 103 LEU A O 1
ATOM 845 N N . VAL A 1 104 ? 2.109 10.927 -3.428 1.00 97.44 104 VAL A N 1
ATOM 846 C CA . VAL A 1 104 ? 3.495 10.523 -3.687 1.00 97.44 104 VAL A CA 1
ATOM 847 C C . VAL A 1 104 ? 3.822 10.867 -5.133 1.00 97.44 104 VAL A C 1
ATOM 849 O O . VAL A 1 104 ? 3.127 10.412 -6.042 1.00 97.44 104 VAL A O 1
ATOM 852 N N . SER A 1 105 ? 4.862 11.663 -5.372 1.00 97.50 105 SER A N 1
ATOM 853 C CA . SER A 1 105 ? 5.299 11.990 -6.734 1.00 97.50 105 SER A CA 1
ATOM 854 C C . SER A 1 105 ? 6.108 10.848 -7.349 1.00 97.50 105 SER A C 1
ATOM 856 O O . SER A 1 105 ? 6.671 10.014 -6.644 1.00 97.50 105 SER A O 1
ATOM 858 N N . ASP A 1 106 ? 6.201 10.816 -8.676 1.00 95.50 106 ASP A N 1
ATOM 859 C CA . ASP A 1 106 ? 7.010 9.799 -9.358 1.00 95.50 106 ASP A CA 1
ATOM 860 C C . ASP A 1 106 ? 8.516 10.011 -9.101 1.00 95.50 106 ASP A C 1
ATOM 862 O O . ASP A 1 106 ? 9.274 9.049 -9.043 1.00 95.50 106 ASP A O 1
ATOM 866 N N . GLU A 1 107 ? 8.944 11.252 -8.835 1.00 96.88 107 GLU A N 1
ATOM 867 C CA . GLU A 1 107 ? 10.308 11.560 -8.381 1.00 96.88 107 GLU A CA 1
ATOM 868 C C . GLU A 1 107 ? 10.600 10.970 -6.991 1.00 96.88 107 GLU A C 1
ATOM 870 O O . GLU A 1 107 ? 11.692 10.455 -6.754 1.00 96.88 107 GLU A O 1
ATOM 875 N N . GLU A 1 108 ? 9.633 11.024 -6.065 1.00 96.88 108 GLU A N 1
ATOM 876 C CA . GLU A 1 108 ? 9.763 10.390 -4.747 1.00 96.88 108 GLU A CA 1
ATOM 877 C C . GLU A 1 108 ? 9.899 8.867 -4.890 1.00 96.88 108 GLU A C 1
ATOM 879 O O . GLU A 1 108 ? 10.768 8.267 -4.263 1.00 96.88 108 GLU A O 1
ATOM 884 N N . VAL A 1 109 ? 9.104 8.255 -5.774 1.00 96.88 109 VAL A N 1
ATOM 885 C CA . VAL A 1 109 ? 9.182 6.816 -6.079 1.00 96.88 109 VAL A CA 1
ATOM 886 C C . VAL A 1 109 ? 10.548 6.438 -6.646 1.00 96.88 109 VAL A C 1
ATOM 888 O O . VAL A 1 109 ? 11.143 5.466 -6.184 1.00 96.88 109 VAL A O 1
ATOM 891 N N . GLU A 1 110 ? 11.065 7.202 -7.610 1.00 95.19 110 GLU A N 1
ATOM 892 C CA . GLU A 1 110 ? 12.367 6.918 -8.221 1.00 95.19 110 GLU A CA 1
ATOM 893 C C . GLU A 1 110 ? 13.499 6.998 -7.188 1.00 95.19 110 GLU A C 1
ATOM 895 O O . GLU A 1 110 ? 14.326 6.090 -7.111 1.00 95.19 110 GLU A O 1
ATOM 900 N N . LYS A 1 111 ? 13.487 8.021 -6.321 1.00 96.06 111 LYS A N 1
ATOM 901 C CA . LYS A 1 111 ? 14.478 8.174 -5.242 1.00 96.06 111 LYS A CA 1
ATOM 902 C C . LYS A 1 111 ? 14.463 7.014 -4.252 1.00 96.06 111 LYS A C 1
ATOM 904 O O . LYS A 1 111 ? 15.524 6.610 -3.781 1.00 96.06 111 LYS A O 1
ATOM 909 N N . GLU A 1 112 ? 13.293 6.481 -3.901 1.00 95.06 112 GLU A N 1
ATOM 910 C CA . GLU A 1 112 ? 13.224 5.302 -3.030 1.00 95.06 112 GLU A CA 1
ATOM 911 C C . GLU A 1 112 ? 13.708 4.037 -3.748 1.00 95.06 112 GLU A C 1
ATOM 913 O O . GLU A 1 112 ? 14.481 3.259 -3.187 1.00 95.06 112 GLU A O 1
ATOM 918 N N . LEU A 1 113 ? 13.340 3.855 -5.017 1.00 94.94 113 LEU A N 1
ATOM 919 C CA . LEU A 1 113 ? 13.798 2.720 -5.816 1.00 94.94 113 LEU A CA 1
ATOM 920 C C . LEU A 1 113 ? 15.314 2.714 -6.033 1.00 94.94 113 LEU A C 1
ATOM 922 O O . LEU A 1 113 ? 15.909 1.639 -6.063 1.00 94.94 113 LEU A O 1
ATOM 926 N N . GLU A 1 114 ? 15.951 3.879 -6.155 1.00 94.50 114 GLU A N 1
ATOM 927 C CA . GLU A 1 114 ? 17.411 4.007 -6.243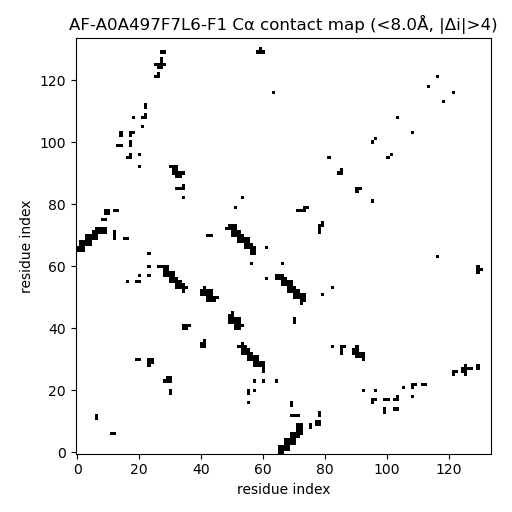 1.00 94.50 114 GLU A CA 1
ATOM 928 C C . GLU A 1 114 ? 18.142 3.512 -4.995 1.00 94.50 114 GLU A C 1
ATOM 930 O O . GLU A 1 114 ? 19.244 2.977 -5.114 1.00 94.50 114 GLU A O 1
ATOM 935 N N . LYS A 1 115 ? 17.525 3.628 -3.816 1.00 93.94 115 LYS A N 1
ATOM 936 C CA . LYS A 1 115 ? 18.093 3.103 -2.566 1.00 93.94 115 LYS A CA 1
ATOM 937 C C . LYS A 1 115 ? 17.994 1.582 -2.482 1.00 93.94 115 LYS A C 1
ATOM 939 O O . LYS A 1 115 ? 18.827 0.956 -1.832 1.00 93.94 115 LYS A O 1
ATOM 944 N N . LEU A 1 116 ? 16.963 1.001 -3.096 1.00 92.38 116 LEU A N 1
ATOM 945 C CA . LEU A 1 116 ? 16.642 -0.421 -2.972 1.00 92.38 116 LEU A CA 1
ATOM 946 C C . LEU A 1 116 ? 17.268 -1.271 -4.079 1.00 92.38 116 LEU A C 1
ATOM 948 O O . LEU A 1 116 ? 17.735 -2.377 -3.819 1.00 92.38 116 LEU A O 1
ATOM 952 N N . LEU A 1 117 ? 17.251 -0.785 -5.321 1.00 94.38 117 LEU A N 1
ATOM 953 C CA . LEU A 1 117 ? 17.566 -1.580 -6.505 1.00 94.38 117 LEU A CA 1
ATOM 954 C C . LEU A 1 117 ? 18.430 -0.778 -7.483 1.00 94.38 117 LEU A C 1
ATOM 956 O O . LEU A 1 117 ? 18.062 0.343 -7.830 1.00 94.38 117 LEU A O 1
ATOM 960 N N . PRO A 1 118 ? 19.516 -1.348 -8.033 1.00 94.69 118 PRO A N 1
ATOM 961 C CA . PRO A 1 118 ? 20.258 -0.718 -9.120 1.00 94.69 118 PRO A CA 1
ATOM 962 C C . PRO A 1 118 ? 19.380 -0.497 -10.355 1.00 94.69 118 PRO A C 1
ATOM 964 O O . PRO A 1 118 ? 18.544 -1.338 -10.694 1.00 94.69 118 PRO A O 1
ATOM 967 N N . ARG A 1 119 ? 19.616 0.600 -11.081 1.00 92.94 119 ARG A N 1
ATOM 968 C CA . ARG A 1 119 ? 18.843 0.965 -12.279 1.00 92.94 119 ARG A CA 1
ATOM 969 C C . ARG A 1 119 ? 18.776 -0.156 -13.322 1.00 92.94 119 ARG A C 1
ATOM 971 O O . ARG A 1 119 ? 17.691 -0.463 -13.807 1.00 92.94 119 ARG A O 1
ATOM 978 N N . GLU A 1 120 ? 19.902 -0.804 -13.618 1.00 94.38 120 GLU A N 1
ATOM 979 C CA . GLU A 1 120 ? 19.964 -1.912 -14.586 1.00 94.38 120 GLU A CA 1
ATOM 980 C C . GLU A 1 120 ? 19.032 -3.072 -14.210 1.00 94.38 120 GLU A C 1
ATOM 982 O O . GLU A 1 120 ? 18.377 -3.665 -15.071 1.00 94.38 120 GLU A O 1
ATOM 987 N N . LEU A 1 121 ? 18.927 -3.374 -12.911 1.00 94.06 121 LEU A N 1
ATOM 988 C CA . LEU A 1 121 ? 18.017 -4.401 -12.422 1.00 94.06 121 LEU A CA 1
ATOM 989 C C . LEU A 1 121 ? 16.564 -3.969 -12.632 1.00 94.06 121 LEU A C 1
ATOM 991 O O . LEU A 1 121 ? 15.786 -4.753 -13.165 1.00 94.06 121 LEU A O 1
ATOM 995 N N . ARG A 1 122 ? 16.203 -2.722 -12.303 1.00 93.44 122 ARG A N 1
ATOM 996 C CA . ARG A 1 122 ? 14.841 -2.197 -12.526 1.00 93.44 122 ARG A CA 1
ATOM 997 C C . ARG A 1 122 ? 14.431 -2.305 -13.997 1.00 93.44 122 ARG A C 1
ATOM 999 O O . ARG A 1 122 ? 13.375 -2.855 -14.303 1.00 93.44 122 ARG A O 1
ATOM 1006 N N . GLU A 1 123 ? 15.300 -1.876 -14.912 1.00 93.56 123 GLU A N 1
ATOM 1007 C CA . GLU A 1 123 ? 15.055 -1.948 -16.359 1.00 93.56 123 GLU A CA 1
ATOM 1008 C C . GLU A 1 123 ? 14.879 -3.391 -16.859 1.00 93.56 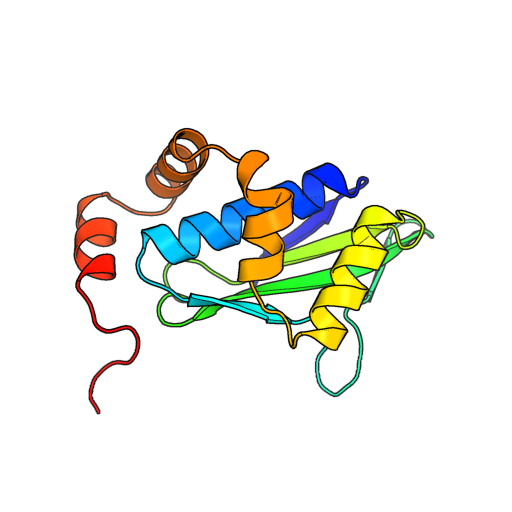123 GLU A C 1
ATOM 1010 O O . GLU A 1 123 ? 14.082 -3.648 -17.768 1.00 93.56 123 GLU A O 1
ATOM 1015 N N . LYS A 1 124 ? 15.595 -4.349 -16.259 1.00 94.06 124 LYS A N 1
ATOM 1016 C CA . LYS A 1 124 ? 15.425 -5.777 -16.544 1.00 94.06 124 LYS A CA 1
ATOM 1017 C C . LYS A 1 124 ? 14.082 -6.293 -16.023 1.00 94.06 124 LYS A C 1
ATOM 1019 O O . LYS A 1 124 ? 13.374 -6.973 -16.764 1.00 94.06 124 LYS A O 1
ATOM 1024 N N . LEU A 1 125 ? 13.717 -5.955 -14.786 1.00 93.12 125 LEU A N 1
ATOM 1025 C CA . LEU A 1 125 ? 12.486 -6.421 -14.140 1.00 93.12 125 LEU A CA 1
ATOM 1026 C C . LEU A 1 125 ? 11.231 -5.976 -14.887 1.00 93.12 125 LEU A C 1
ATOM 1028 O O . LEU A 1 125 ? 10.312 -6.774 -15.047 1.00 93.12 125 LEU A O 1
ATOM 1032 N N . VAL A 1 126 ? 11.207 -4.757 -15.422 1.00 92.00 126 VAL A N 1
ATOM 1033 C CA . VAL A 1 126 ? 10.072 -4.261 -16.220 1.00 92.00 126 VAL A CA 1
ATOM 1034 C C . VAL A 1 126 ? 9.857 -5.084 -17.497 1.00 92.00 126 VAL A C 1
ATOM 1036 O O . VAL A 1 126 ? 8.727 -5.256 -17.945 1.00 92.00 126 VAL A O 1
ATOM 1039 N N . LYS A 1 127 ? 10.930 -5.628 -18.080 1.00 92.25 127 LYS A N 1
ATOM 1040 C CA . LYS A 1 127 ? 10.876 -6.433 -19.314 1.00 92.25 127 LYS A CA 1
ATOM 1041 C C . LYS A 1 127 ? 10.604 -7.914 -19.053 1.00 92.25 127 LYS A C 1
ATOM 1043 O O . LYS A 1 127 ? 10.266 -8.649 -19.980 1.00 92.25 127 LYS A O 1
ATOM 1048 N N . MET A 1 128 ? 10.791 -8.373 -17.818 1.00 89.56 128 MET A N 1
ATOM 1049 C CA . MET A 1 128 ? 10.540 -9.760 -17.446 1.00 89.56 128 MET A CA 1
ATOM 1050 C C . MET A 1 128 ? 9.033 -10.029 -17.357 1.00 89.56 128 MET A C 1
ATOM 1052 O O . MET A 1 128 ? 8.286 -9.186 -16.859 1.00 89.56 128 MET A O 1
ATOM 1056 N N . PRO A 1 129 ? 8.557 -11.215 -17.773 1.00 86.56 129 PRO A N 1
ATOM 1057 C CA . PRO A 1 129 ? 7.161 -11.575 -17.573 1.00 86.56 129 PRO A CA 1
ATOM 1058 C C . PRO A 1 129 ? 6.813 -11.575 -16.074 1.00 86.56 129 PRO A C 1
ATOM 1060 O O . PRO A 1 129 ? 7.655 -11.852 -15.216 1.00 86.56 129 PRO A O 1
ATOM 1063 N N . LEU A 1 130 ? 5.564 -11.232 -15.752 1.00 81.88 130 LEU A N 1
ATOM 1064 C CA . LEU A 1 130 ? 5.076 -11.201 -14.368 1.00 81.88 130 LEU A CA 1
ATOM 1065 C C . LEU A 1 130 ? 5.069 -12.607 -13.744 1.00 81.88 130 LEU A C 1
ATOM 1067 O O . LEU A 1 130 ? 5.426 -12.777 -12.582 1.00 81.88 130 LEU A O 1
ATOM 1071 N N . ILE A 1 131 ? 4.684 -13.604 -14.544 1.00 73.38 131 ILE A N 1
ATOM 1072 C CA . ILE A 1 131 ? 4.693 -15.024 -14.197 1.00 73.38 131 ILE A CA 1
ATOM 1073 C C . ILE A 1 131 ? 5.751 -15.689 -15.088 1.00 73.38 131 ILE A C 1
ATOM 1075 O O . ILE A 1 131 ? 5.628 -15.603 -16.316 1.00 73.38 131 ILE A O 1
ATOM 1079 N N . PRO A 1 132 ? 6.796 -16.318 -14.518 1.00 62.72 132 PRO A N 1
ATOM 1080 C CA . PRO A 1 132 ? 7.745 -17.101 -15.299 1.00 62.72 132 PRO A CA 1
ATOM 1081 C C . PRO A 1 132 ? 6.996 -18.169 -16.100 1.00 62.72 132 PRO A C 1
ATOM 1083 O O . PRO A 1 132 ? 6.067 -18.791 -15.584 1.00 62.72 132 PRO A O 1
ATOM 1086 N N . LYS A 1 133 ? 7.376 -18.376 -17.366 1.00 59.38 133 LYS A N 1
ATOM 1087 C CA . LYS A 1 133 ? 6.855 -19.525 -18.115 1.00 59.38 133 LYS A CA 1
ATOM 1088 C C . LYS A 1 133 ? 7.305 -20.812 -17.396 1.00 59.38 133 LYS A C 1
ATOM 1090 O O . LYS A 1 133 ? 8.455 -20.829 -16.952 1.00 59.38 133 LYS A O 1
ATOM 1095 N N . PRO A 1 134 ? 6.414 -21.807 -17.239 1.00 56.34 134 PRO A N 1
ATOM 1096 C CA . PRO A 1 134 ? 6.756 -23.086 -16.622 1.00 56.34 134 PRO A CA 1
ATOM 1097 C C . PRO A 1 134 ? 7.868 -23.812 -17.382 1.00 56.34 134 PRO A C 1
ATOM 1099 O O . PRO A 1 134 ? 8.004 -23.572 -18.607 1.00 56.34 134 PRO A O 1
#

Secondary structure (DSSP, 8-state):
-PEEEE-SSHHHHHHHHHHHHHHHHHTT-EEEEESEETTEE-EEEETTE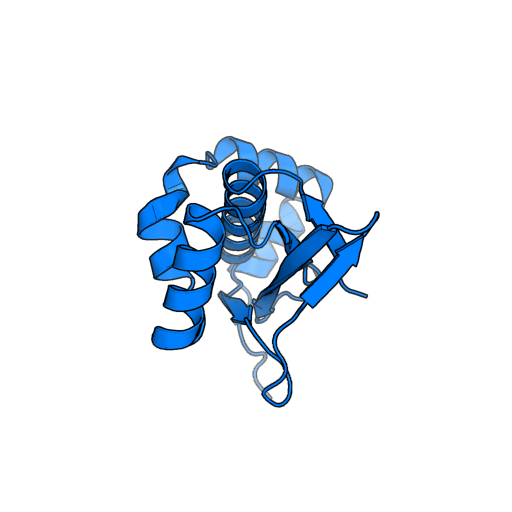EEEEEEEEEETTTTTS--EEEEEETT-HHHHHHHHHHHHTTT-HHHHHHHHGGGS-HHHHHHHHHHHS-HHHHHHHHHS-SS---

Radius of gyration: 14.99 Å; Cα contacts (8 Å, |Δi|>4): 218; chains: 1; bounding box: 36×35×44 Å

Foldseek 3Di:
DAAEAEDAAQLVLLLVLLLLQLLLVLLQFHKAKDQDDPPHGDWDADPNFIWGWMKIATQLCCVQRPIYIGIYGPPHPVNVVVSVVCVVVVRPCVVSCVVRVVVADVVNSVVVCVVRDPPVSSVVSNVDDSDDDD

Mean predicted aligned error: 3.62 Å

Sequence (134 aa):
MGIRLVIENSREAIKELVKFAKMCLAIGGLPMIRTKYGNISFTIEEKGRKYRGLMILCYGRAEYLPDEFIFAPVEDKEWMELASEFEKYVGDYRILLMKYGHLVSDEEVEKELEKLLPRELREKLVKMPLIPKP